Protein 4UDE (pdb70)

Secondary structure (DSSP, 8-state):
-HHHHHHHHHHHHHHTTTT--HHHHHHHHHTT--HHHHHTS-HHHHHHHHHHHHHTS-----HHHHHHHHHHHHHHHHHHHHH--/-HHHHHHHHTTTT--HHHHHHHHHTT--HHHHHTS-HHHHHHHHHHHHHTT-----HHHHHHHHHHHHHHHHHHHTT-

Nearest PDB structures (foldseek):
  4ude-assembly1_A  TM=1.012E+00  e=1.314E-12  Ginkgo biloba
  4ude-assembly2_B  TM=1.009E+00  e=2.001E-10  Ginkgo biloba
  4ude-assembly2_B  TM=1.013E+00  e=9.278E-12  Ginkgo biloba
  4ude-assembly1_A  TM=1.009E+00  e=3.694E-11  Ginkgo biloba

Radius of gyration: 15.95 Å; Cα contacts (8 Å, |Δi|>4): 160; chains: 2; bounding box: 45×39×39 Å

Foldseek 3Di:
DVVLVVQLVQVCVLLPVQPADPVNSNVCSVVPDHLVVLLPDDPVVLVVVLCCCCVPVVDDADPSNSVSSSVSSVVVNVVVVVVVD/DLVQVCVLLPPQPADPVNSVVCVVVPDGLVVLLPDDPVVLVVVVCCCCVPVVDDADPSNSVSSVVSSVVVNVVVVVVD

Sequence (163 aa):
GAMARKELSSLEELFRHYGVRYMTLTKMVEMGFTVNTLVNMTEQELDDVIRTLVDIYRVDLLVGEKYGIKSAVRAEKRRLDELERELSSLEELFRHYGVRYMTLTKMVEMGFTVNTLVNMTEQELDDVIRTLVDIYRVDLLVGEKYGIKSAVRAEKRRLDELE

Structure (mmCIF, N/CA/C/O backbone):
data_4UDE
#
_entry.id   4UDE
#
_cell.length_a   81.095
_cell.length_b   81.095
_cell.length_c   78.493
_cell.angle_alpha   90.00
_cell.angle_beta   90.00
_cell.angle_gamma   120.00
#
_symmetry.space_group_name_H-M   'P 65'
#
loop_
_entity.id
_entity.type
_entity.pdbx_description
1 polymer 'GINLFY PROTEIN'
2 non-polymer 'TETRAETHYLENE GLYCOL'
3 non-polymer GLYCEROL
4 water water
#
loop_
_atom_site.group_PDB
_atom_site.id
_atom_site.type_symbol
_atom_site.label_atom_id
_atom_site.label_alt_id
_atom_site.label_comp_id
_atom_site.label_asym_id
_atom_site.label_entity_id
_atom_site.label_seq_id
_atom_site.pdbx_PDB_ins_code
_atom_site.Cartn_x
_atom_site.Cartn_y
_atom_site.Cartn_z
_atom_site.occupancy
_atom_site.B_iso_or_equiv
_atom_site.auth_seq_id
_atom_site.auth_comp_id
_atom_site.auth_asym_id
_atom_site.auth_atom_id
_atom_site.pdbx_PDB_model_num
ATOM 1 N N . GLY A 1 1 ? 9.459 55.642 -1.353 1.00 69.62 51 GLY A N 1
ATOM 2 C CA . GLY A 1 1 ? 8.447 56.467 -2.010 1.00 69.20 51 GLY A CA 1
ATOM 3 C C . GLY A 1 1 ? 8.055 55.897 -3.357 1.00 71.80 51 GLY A C 1
ATOM 4 O O . GLY A 1 1 ? 6.878 55.612 -3.597 1.00 71.39 51 GLY A O 1
ATOM 5 N N . ALA A 1 2 ? 9.054 55.706 -4.236 1.00 66.83 52 ALA A N 1
ATOM 6 C CA . ALA A 1 2 ? 8.870 55.079 -5.542 1.00 65.97 52 ALA A CA 1
ATOM 7 C C . ALA A 1 2 ? 8.769 53.539 -5.350 1.00 67.11 52 ALA A C 1
ATOM 8 O O . ALA A 1 2 ? 8.040 52.881 -6.089 1.00 65.83 52 ALA A O 1
ATOM 10 N N . MET A 1 3 ? 9.481 52.990 -4.335 1.00 62.14 53 MET A N 1
ATOM 11 C CA . MET A 1 3 ? 9.486 51.567 -3.977 1.00 61.81 53 MET A CA 1
ATOM 12 C C . MET A 1 3 ? 8.095 51.104 -3.481 1.00 59.39 53 MET A C 1
ATOM 13 O O . MET A 1 3 ? 7.667 50.000 -3.824 1.00 57.70 53 MET A O 1
ATOM 18 N N . ALA A 1 4 ? 7.400 51.962 -2.689 1.00 51.53 54 ALA A N 1
ATOM 19 C CA . ALA A 1 4 ? 6.062 51.699 -2.164 1.00 49.12 54 ALA A CA 1
ATOM 20 C C . ALA A 1 4 ? 5.046 51.727 -3.314 1.00 48.69 54 ALA A C 1
ATOM 21 O O . ALA A 1 4 ? 4.167 50.868 -3.364 1.00 46.89 54 ALA A O 1
ATOM 23 N N . ARG A 1 5 ? 5.214 52.676 -4.267 1.00 43.77 55 ARG A N 1
ATOM 24 C CA . ARG A 1 5 ? 4.384 52.810 -5.475 1.00 42.48 55 ARG A CA 1
ATOM 25 C C . ARG A 1 5 ? 4.529 51.598 -6.390 1.00 42.00 55 ARG A C 1
ATOM 26 O O . ARG A 1 5 ? 3.532 51.135 -6.934 1.00 41.56 55 ARG A O 1
ATOM 34 N N . LYS A 1 6 ? 5.758 51.066 -6.522 1.00 36.91 56 LYS A N 1
ATOM 35 C CA . LYS A 1 6 ? 6.074 49.873 -7.304 1.00 37.05 56 LYS A CA 1
ATOM 36 C C . LYS A 1 6 ? 5.370 48.645 -6.678 1.00 37.92 56 LYS A C 1
ATOM 37 O O . LYS A 1 6 ? 4.751 47.862 -7.403 1.00 36.41 56 LYS A O 1
ATOM 43 N N . GLU A 1 7 ? 5.408 48.525 -5.333 1.00 32.77 57 GLU A N 1
ATOM 44 C CA . GLU A 1 7 ? 4.762 47.409 -4.626 1.00 32.38 57 GLU A CA 1
ATOM 45 C C . GLU A 1 7 ? 3.251 47.454 -4.739 1.00 33.75 57 GLU A C 1
ATOM 46 O O . GLU A 1 7 ? 2.632 46.418 -4.966 1.00 31.20 57 GLU A O 1
ATOM 52 N N . LEU A 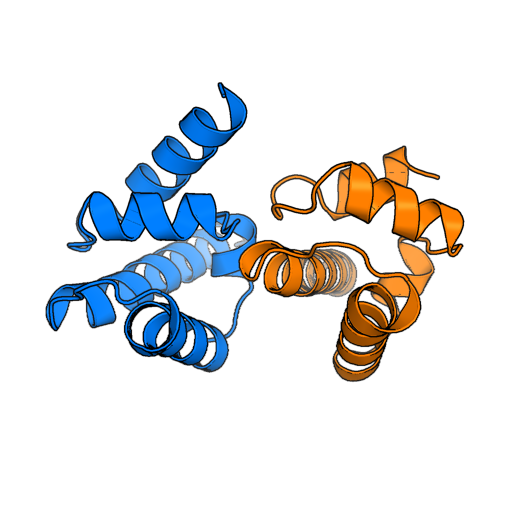1 8 ? 2.663 48.653 -4.644 1.00 31.66 58 LEU A N 1
ATOM 53 C CA . LEU A 1 8 ? 1.220 48.796 -4.761 1.00 33.35 58 LEU A CA 1
ATOM 54 C C . LEU A 1 8 ? 0.751 48.390 -6.161 1.00 36.13 58 LEU A C 1
ATOM 55 O O . LEU A 1 8 ? -0.225 47.638 -6.268 1.00 36.83 58 LEU A O 1
ATOM 60 N N . SER A 1 9 ? 1.489 48.817 -7.212 1.00 30.42 59 SER A N 1
ATOM 61 C CA . SER A 1 9 ? 1.189 48.460 -8.596 1.00 30.08 59 SER A CA 1
ATOM 62 C C . SER A 1 9 ? 1.268 46.947 -8.755 1.00 31.30 59 SER A C 1
ATOM 63 O O . SER A 1 9 ? 0.376 46.365 -9.349 1.00 30.88 59 SER A O 1
ATOM 66 N N . SER A 1 10 ? 2.324 46.319 -8.206 1.00 26.94 60 SER A N 1
ATOM 67 C CA . SER A 1 10 ? 2.516 44.862 -8.230 1.00 26.41 60 SER A CA 1
ATOM 68 C C . SER A 1 10 ? 1.317 44.145 -7.636 1.00 27.40 60 SER A C 1
ATOM 69 O O . SER A 1 10 ? 0.815 43.231 -8.267 1.00 27.21 60 SER A O 1
ATOM 72 N N . LEU A 1 11 ? 0.850 44.572 -6.452 1.00 23.57 61 LEU A N 1
ATOM 73 C CA . LEU A 1 11 ? -0.298 43.945 -5.801 1.00 24.66 61 LEU A CA 1
ATOM 74 C C . LEU A 1 11 ? -1.609 44.196 -6.555 1.00 33.13 61 LEU A C 1
ATOM 75 O O . LEU A 1 11 ? -2.432 43.278 -6.651 1.00 33.88 61 LEU A O 1
ATOM 80 N N . GLU A 1 12 ? -1.791 45.425 -7.115 1.00 30.56 62 GLU A N 1
ATOM 81 C CA . GLU A 1 12 ? -2.970 45.788 -7.920 1.00 30.27 62 GLU A CA 1
ATOM 82 C C . GLU A 1 12 ? -3.080 44.819 -9.077 1.00 33.85 62 GLU A C 1
ATOM 83 O O . GLU A 1 12 ? -4.169 44.323 -9.338 1.00 33.53 62 GLU A O 1
ATOM 89 N N . GLU A 1 13 ? -1.943 44.542 -9.761 1.00 29.42 63 GLU A N 1
ATOM 90 C CA . GLU A 1 13 ? -1.879 43.600 -10.874 1.00 29.14 63 GLU A CA 1
ATOM 91 C C . GLU A 1 13 ? -2.229 42.182 -10.458 1.00 32.21 63 GLU A C 1
ATOM 92 O O . GLU A 1 13 ? -2.937 41.505 -11.197 1.00 33.25 63 GLU A O 1
ATOM 98 N N . LEU A 1 14 ? -1.720 41.718 -9.303 1.00 26.39 64 LEU A N 1
ATOM 99 C CA . LEU A 1 14 ? -2.025 40.374 -8.812 1.00 26.76 64 LEU A CA 1
ATOM 100 C C . LEU A 1 14 ? -3.523 40.192 -8.466 1.00 30.28 64 LEU A C 1
ATOM 101 O O . LEU A 1 14 ? -4.137 39.179 -8.812 1.00 28.36 64 LEU A O 1
ATOM 106 N N . PHE A 1 15 ? -4.076 41.170 -7.756 1.00 27.50 65 PHE A N 1
ATOM 107 C CA . PHE A 1 15 ? -5.428 41.119 -7.220 1.00 26.69 65 PHE A CA 1
ATOM 108 C C . PHE A 1 15 ? -6.547 41.661 -8.118 1.00 32.09 65 PHE A C 1
ATOM 109 O O . PHE A 1 15 ? -7.718 41.572 -7.732 1.00 32.05 65 PHE A O 1
ATOM 117 N N . ARG A 1 16 ? -6.193 42.187 -9.317 1.00 28.91 66 ARG A N 1
ATOM 118 C CA . ARG A 1 16 ? -7.153 42.734 -10.284 1.00 30.56 66 ARG A CA 1
ATOM 119 C C . ARG A 1 16 ? -8.115 41.623 -10.736 1.00 36.85 66 ARG A C 1
ATOM 120 O O . ARG A 1 16 ? -7.663 40.549 -11.127 1.00 37.64 66 ARG A O 1
ATOM 128 N N . HIS A 1 17 ? -9.421 41.875 -10.674 1.00 34.72 67 HIS A N 1
ATOM 129 C CA . HIS A 1 17 ? -10.491 40.905 -11.038 1.00 35.97 67 HIS A CA 1
ATOM 130 C C . HIS A 1 17 ? -10.778 39.929 -9.886 1.00 37.27 67 HIS A C 1
ATOM 131 O O . HIS A 1 17 ? -11.561 39.000 -10.061 1.00 36.72 67 HIS A O 1
ATOM 138 N N . TYR A 1 18 ? -10.174 40.168 -8.702 1.00 30.32 68 TYR A N 1
ATOM 139 C CA . TYR A 1 18 ? -10.381 39.344 -7.522 1.00 28.33 68 TYR A CA 1
ATOM 140 C C . TYR A 1 18 ? -11.083 40.051 -6.376 1.00 32.28 68 TYR A C 1
ATOM 141 O O . TYR A 1 18 ? -11.235 39.473 -5.315 1.00 33.01 68 TYR A O 1
ATOM 150 N N . GLY A 1 19 ? -11.567 41.269 -6.620 1.00 29.27 69 GLY A N 1
ATOM 151 C CA . GLY A 1 19 ? -12.331 42.048 -5.651 1.00 28.75 69 GLY A CA 1
ATOM 152 C C . GLY A 1 19 ? -11.591 42.571 -4.437 1.00 33.21 69 GLY A C 1
ATOM 153 O O . GLY A 1 19 ? -12.226 42.921 -3.446 1.00 33.26 69 GLY A O 1
ATOM 154 N N . VAL A 1 20 ? -10.258 42.682 -4.500 1.00 30.17 70 VAL A N 1
ATOM 155 C CA . VAL A 1 20 ? -9.502 43.218 -3.362 1.00 29.76 70 VAL A CA 1
ATOM 156 C C . VAL A 1 20 ? -9.526 44.745 -3.456 1.00 33.99 70 VAL A C 1
ATOM 157 O O . VAL A 1 20 ? -9.156 45.306 -4.484 1.00 33.85 70 VAL A O 1
ATOM 161 N N . ARG A 1 21 ? -10.077 45.399 -2.433 1.00 29.77 71 ARG A N 1
ATOM 162 C CA . ARG A 1 21 ? -10.230 46.855 -2.427 1.00 30.21 71 ARG A CA 1
ATOM 163 C C . ARG A 1 21 ? -8.929 47.604 -2.157 1.00 36.01 71 ARG A C 1
ATOM 164 O O . ARG A 1 21 ? -7.986 47.041 -1.598 1.00 34.16 71 ARG A O 1
ATOM 172 N N . TYR A 1 22 ? -8.877 48.865 -2.619 1.00 35.43 72 TYR A N 1
ATOM 173 C CA . TYR A 1 22 ? -7.744 49.769 -2.555 1.00 36.23 72 TYR A CA 1
ATOM 174 C C . TYR A 1 22 ? -7.077 49.851 -1.185 1.00 40.60 72 TYR A C 1
ATOM 175 O O . TYR A 1 22 ? -5.859 49.731 -1.103 1.00 39.95 72 TYR A O 1
ATOM 184 N N . MET A 1 23 ? -7.871 50.051 -0.127 1.00 39.00 73 MET A N 1
ATOM 185 C CA . MET A 1 23 ? -7.407 50.142 1.254 1.00 39.97 73 MET A CA 1
ATOM 186 C C . MET A 1 23 ? -6.863 48.818 1.809 1.00 38.29 73 MET A C 1
ATOM 187 O O . MET A 1 23 ? -6.063 48.842 2.739 1.00 35.64 73 MET A O 1
ATOM 192 N N . THR A 1 24 ? -7.328 47.662 1.274 1.00 32.54 74 THR A N 1
ATOM 193 C CA . THR A 1 24 ? -6.787 46.356 1.663 1.00 30.82 74 THR A CA 1
ATOM 194 C C . THR A 1 24 ? -5.376 46.267 1.038 1.00 32.04 74 THR A C 1
ATOM 195 O O . THR A 1 24 ? -4.435 45.933 1.744 1.00 30.81 74 THR A O 1
ATOM 199 N N . LEU A 1 25 ? -5.229 46.653 -0.246 1.00 29.27 75 LEU A N 1
ATOM 200 C CA . LEU A 1 25 ? -3.946 46.653 -0.974 1.00 30.10 75 LEU A CA 1
ATOM 201 C C . LEU A 1 25 ? -2.929 47.550 -0.300 1.00 33.53 75 LEU A C 1
ATOM 202 O O . LEU A 1 25 ? -1.781 47.143 -0.099 1.00 32.94 75 LEU A O 1
ATOM 207 N N . THR A 1 26 ? -3.371 48.766 0.062 1.00 29.40 76 THR A N 1
ATOM 208 C CA . THR A 1 26 ? -2.602 49.796 0.761 1.00 29.04 76 THR A CA 1
ATOM 209 C C . THR A 1 26 ? -2.059 49.225 2.077 1.00 30.19 76 THR A C 1
ATOM 210 O O . THR A 1 26 ? -0.881 49.404 2.367 1.00 30.62 76 THR A O 1
ATOM 214 N N . LYS A 1 27 ? -2.907 48.543 2.853 1.00 25.01 77 LYS A N 1
ATOM 215 C CA . LYS A 1 27 ? -2.466 47.967 4.103 1.00 26.45 77 LYS A CA 1
ATOM 216 C C . LYS A 1 27 ? -1.447 46.833 3.894 1.00 30.95 77 LYS A C 1
ATOM 217 O O . LYS A 1 27 ? -0.464 46.775 4.621 1.00 31.19 77 LYS A O 1
ATOM 223 N N . MET A 1 28 ? -1.658 45.973 2.895 1.00 27.15 78 MET A N 1
ATOM 224 C CA . MET A 1 28 ? -0.728 44.872 2.572 1.00 27.61 78 MET A CA 1
ATOM 225 C C . MET A 1 28 ? 0.674 45.391 2.179 1.00 30.64 78 MET A C 1
ATOM 226 O O . MET A 1 28 ? 1.666 44.844 2.640 1.00 28.97 78 MET A O 1
ATOM 231 N N . VAL A 1 29 ? 0.747 46.494 1.409 1.00 28.80 79 VAL A N 1
ATOM 232 C CA . VAL A 1 29 ? 2.014 47.144 1.016 1.00 29.72 79 VAL A CA 1
ATOM 233 C C . VAL A 1 29 ? 2.737 47.652 2.277 1.00 35.28 79 VAL A C 1
ATOM 234 O O . VAL A 1 29 ? 3.930 47.409 2.446 1.00 34.70 79 VAL A O 1
ATOM 238 N N . GLU A 1 30 ? 1.983 48.325 3.168 1.00 32.70 80 GLU A N 1
ATOM 239 C CA . GLU A 1 30 ? 2.454 48.893 4.422 1.00 33.52 80 GLU A CA 1
ATOM 240 C C . GLU A 1 30 ? 2.998 47.779 5.345 1.00 39.65 80 GLU A C 1
ATOM 241 O O . GLU A 1 30 ? 3.997 47.987 6.050 1.00 38.75 80 GLU A O 1
ATOM 247 N N . MET A 1 31 ? 2.377 46.579 5.282 1.00 36.52 81 MET A N 1
ATOM 248 C CA . MET A 1 31 ? 2.808 45.405 6.044 1.00 35.99 81 MET A CA 1
ATOM 249 C C . MET A 1 31 ? 4.040 44.738 5.434 1.00 36.74 81 MET A C 1
ATOM 250 O O . MET A 1 31 ? 4.615 43.853 6.056 1.00 36.69 81 MET A O 1
ATOM 255 N N . GLY A 1 32 ? 4.407 45.137 4.222 1.00 31.69 82 GLY A N 1
ATOM 256 C CA . GLY A 1 32 ? 5.591 44.633 3.536 1.00 31.11 82 GLY A CA 1
ATOM 257 C C . GLY A 1 32 ? 5.414 43.437 2.623 1.00 35.12 82 GLY A C 1
ATOM 258 O O . GLY A 1 32 ? 6.408 42.800 2.265 1.00 35.42 82 GLY A O 1
ATOM 259 N N . PHE A 1 33 ? 4.169 43.126 2.212 1.00 29.59 83 PHE A N 1
ATOM 260 C CA . PHE A 1 33 ? 3.915 42.001 1.300 1.00 28.32 83 PHE A CA 1
ATOM 261 C C . PHE A 1 33 ? 4.248 42.313 -0.134 1.00 34.36 83 PHE A C 1
ATOM 262 O O . PHE A 1 33 ? 4.008 43.426 -0.619 1.00 36.18 83 PHE A O 1
ATOM 270 N N . THR A 1 34 ? 4.825 41.317 -0.805 1.00 29.69 84 THR A N 1
ATOM 271 C CA . THR A 1 34 ? 5.181 41.309 -2.217 1.00 28.07 84 THR A CA 1
ATOM 272 C C . THR A 1 34 ? 4.515 40.072 -2.824 1.00 29.52 84 THR A C 1
ATOM 273 O O . THR A 1 34 ? 4.163 39.139 -2.103 1.00 27.92 84 THR A O 1
ATOM 277 N N . VAL A 1 35 ? 4.371 40.063 -4.146 1.00 26.93 85 VAL A N 1
ATOM 278 C CA . VAL A 1 35 ? 3.799 38.955 -4.923 1.00 26.00 85 VAL A CA 1
ATOM 279 C C . VAL A 1 35 ? 4.609 37.658 -4.722 1.00 30.97 85 VAL A C 1
ATOM 280 O O . VAL A 1 35 ? 4.022 36.594 -4.503 1.00 30.14 85 VAL A O 1
ATOM 284 N N . ASN A 1 36 ? 5.949 37.750 -4.800 1.00 29.08 86 ASN A N 1
ATOM 285 C CA . ASN A 1 36 ? 6.844 36.596 -4.605 1.00 29.03 86 ASN A CA 1
ATOM 286 C C . ASN A 1 36 ? 6.664 35.931 -3.248 1.00 32.11 86 ASN A C 1
ATOM 287 O O . ASN A 1 36 ? 6.631 34.704 -3.167 1.00 31.78 86 ASN A O 1
ATOM 292 N N . THR A 1 37 ? 6.482 36.730 -2.206 1.00 28.25 87 THR A N 1
ATOM 293 C CA . THR A 1 37 ? 6.233 36.225 -0.863 1.00 27.33 87 THR A CA 1
ATOM 294 C C . THR A 1 37 ? 4.914 35.457 -0.823 1.00 29.98 87 THR A C 1
ATOM 295 O O . THR A 1 37 ? 4.908 34.320 -0.378 1.00 29.48 87 THR A O 1
ATOM 299 N N . LEU A 1 38 ? 3.819 36.081 -1.296 1.00 26.25 88 LEU A N 1
ATOM 300 C CA . LEU A 1 38 ? 2.471 35.495 -1.325 1.00 26.35 88 LEU A CA 1
ATOM 301 C C . LEU A 1 38 ? 2.389 34.176 -2.105 1.00 29.30 88 LEU A C 1
ATOM 302 O O . LEU A 1 38 ? 1.809 33.223 -1.591 1.00 28.03 88 LEU A O 1
ATOM 307 N N . VAL A 1 39 ? 3.035 34.084 -3.282 1.00 27.39 89 VAL A N 1
ATOM 308 C CA . VAL A 1 39 ? 3.009 32.838 -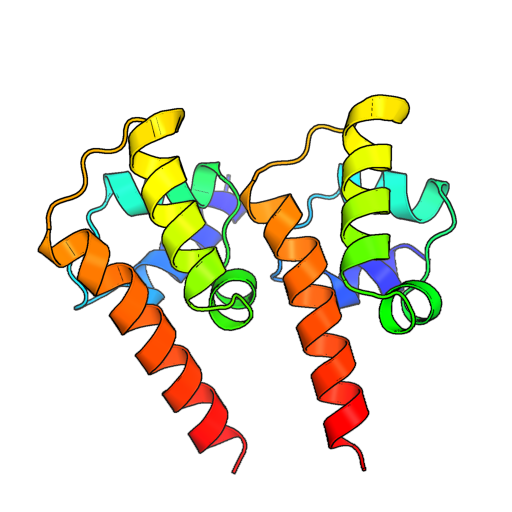4.086 1.00 28.78 89 VAL A CA 1
ATOM 309 C C . VAL A 1 39 ? 3.798 31.663 -3.466 1.00 33.11 89 VAL A C 1
ATOM 310 O O . VAL A 1 39 ? 3.631 30.508 -3.878 1.00 33.48 89 VAL A O 1
ATOM 314 N N . ASN A 1 40 ? 4.627 31.957 -2.462 1.00 27.82 90 ASN A N 1
ATOM 315 C CA . ASN A 1 40 ? 5.399 30.924 -1.797 1.00 27.72 90 ASN A CA 1
ATOM 316 C C . ASN A 1 40 ? 4.858 30.590 -0.420 1.00 32.36 90 ASN A C 1
ATOM 317 O O . ASN A 1 40 ? 5.466 29.788 0.297 1.00 32.06 90 ASN A O 1
ATOM 322 N N . MET A 1 41 ? 3.709 31.210 -0.040 1.00 27.07 91 MET A N 1
ATOM 323 C CA . MET A 1 41 ? 3.072 30.966 1.254 1.00 26.21 91 MET A CA 1
ATOM 324 C C . MET A 1 41 ? 2.077 29.826 1.130 1.00 30.09 91 MET A C 1
ATOM 325 O O . MET A 1 41 ? 1.532 29.613 0.062 1.00 28.99 91 MET A O 1
ATOM 330 N N . THR A 1 42 ? 1.807 29.117 2.221 1.00 27.99 92 THR A N 1
ATOM 331 C CA . THR A 1 42 ? 0.826 28.035 2.161 1.00 28.91 92 THR A CA 1
ATOM 332 C C . THR A 1 42 ? -0.588 28.629 2.291 1.00 33.95 92 THR A C 1
ATOM 333 O O . THR A 1 42 ? -0.740 29.790 2.695 1.00 32.21 92 THR A O 1
ATOM 337 N N . GLU A 1 43 ? -1.615 27.816 1.992 1.00 31.34 93 GLU A N 1
ATOM 338 C CA . GLU A 1 43 ? -3.031 28.196 2.164 1.00 31.84 93 GLU A CA 1
ATOM 339 C C . GLU A 1 43 ? -3.313 28.601 3.607 1.00 33.53 93 GLU A C 1
ATOM 340 O O . GLU A 1 43 ? -4.043 29.571 3.840 1.00 32.29 93 GLU A O 1
ATOM 346 N N . GLN A 1 44 ? -2.713 27.866 4.576 1.00 29.95 94 GLN A N 1
ATOM 347 C CA . GLN A 1 44 ? -2.858 28.154 6.011 1.00 30.01 94 GLN A CA 1
ATOM 348 C C . GLN A 1 44 ? -2.214 29.504 6.380 1.00 32.53 94 GLN A C 1
ATOM 349 O O . GLN A 1 44 ? -2.795 30.246 7.165 1.00 32.82 94 GLN A O 1
ATOM 355 N N . GLU A 1 45 ? -1.041 29.832 5.794 1.00 28.58 95 GLU A N 1
ATOM 356 C CA . GLU A 1 45 ? -0.343 31.106 6.053 1.00 27.01 95 GLU A CA 1
ATOM 357 C C . GLU A 1 45 ? -1.142 32.273 5.485 1.00 29.03 95 GLU A C 1
ATOM 358 O O . GLU A 1 45 ? -1.227 33.323 6.114 1.00 27.61 95 GLU A O 1
ATOM 364 N N . LEU A 1 46 ? -1.781 32.064 4.327 1.00 27.09 96 LEU A N 1
ATOM 365 C CA . LEU A 1 46 ? -2.660 33.075 3.726 1.00 27.41 96 LEU A CA 1
ATOM 366 C C . LEU A 1 46 ? -3.900 33.290 4.621 1.00 31.81 96 LEU A C 1
ATOM 367 O O . LEU A 1 46 ? -4.282 34.444 4.831 1.00 30.13 96 LEU A O 1
ATOM 372 N N . ASP A 1 47 ? -4.456 32.198 5.240 1.00 28.49 97 ASP A N 1
ATOM 373 C CA . ASP A 1 47 ? -5.582 32.313 6.187 1.00 28.79 97 ASP A CA 1
ATOM 374 C C . ASP A 1 47 ? -5.193 33.157 7.404 1.00 32.18 97 ASP A C 1
ATOM 375 O O . ASP A 1 47 ? -5.974 33.998 7.845 1.00 30.89 97 ASP A O 1
ATOM 380 N N . ASP A 1 48 ? -3.974 32.914 7.942 1.00 29.32 98 ASP A N 1
ATOM 381 C CA . ASP A 1 48 ? -3.410 33.625 9.082 1.00 27.93 98 ASP A CA 1
ATOM 382 C C . ASP A 1 48 ? -3.254 35.125 8.798 1.00 33.02 98 ASP A C 1
ATOM 383 O O . ASP A 1 48 ? -3.550 35.950 9.669 1.00 33.97 98 ASP A O 1
ATOM 388 N N . VAL A 1 49 ? -2.760 35.480 7.598 1.00 28.08 99 VAL A N 1
ATOM 389 C CA . VAL A 1 49 ? -2.594 36.883 7.217 1.00 26.54 99 VAL A CA 1
ATOM 390 C C . VAL A 1 49 ? -3.976 37.556 7.058 1.00 27.50 99 VAL A C 1
ATOM 391 O O . VAL A 1 49 ? -4.146 38.700 7.449 1.00 26.23 99 VAL A O 1
ATOM 395 N N . ILE A 1 50 ? -4.948 36.842 6.507 1.00 25.52 100 ILE A N 1
ATOM 396 C CA . ILE A 1 50 ? -6.304 37.363 6.350 1.00 28.19 100 ILE A CA 1
ATOM 397 C C . ILE A 1 50 ? -6.912 37.700 7.736 1.00 35.29 100 ILE A C 1
ATOM 398 O O . ILE A 1 50 ? -7.436 38.803 7.929 1.00 34.11 100 ILE A O 1
ATOM 403 N N . ARG A 1 51 ? -6.713 36.799 8.708 1.00 34.19 101 ARG A N 1
ATOM 404 C CA . ARG A 1 51 ? -7.136 36.969 10.096 1.00 35.11 101 ARG A CA 1
ATOM 405 C C . ARG A 1 51 ? -6.391 38.171 10.749 1.00 40.02 101 ARG A C 1
ATOM 406 O O . ARG A 1 51 ? -7.008 38.960 11.466 1.00 42.57 101 ARG A O 1
ATOM 414 N N . THR A 1 52 ? -5.080 38.292 10.499 1.00 33.79 102 THR A N 1
ATOM 415 C CA . THR A 1 52 ? -4.193 39.370 10.969 1.00 33.54 102 THR A CA 1
ATOM 416 C C . THR A 1 52 ? -4.701 40.747 10.442 1.00 38.01 102 THR A C 1
ATOM 417 O O . THR A 1 52 ? -4.760 41.707 11.200 1.00 36.88 102 THR A O 1
ATOM 421 N N . LEU A 1 53 ? -5.061 40.830 9.149 1.00 34.30 103 LEU A N 1
ATOM 422 C CA . LEU A 1 53 ? -5.594 42.053 8.554 1.00 33.01 103 LEU A CA 1
ATOM 423 C C . LEU A 1 53 ? -6.813 42.592 9.345 1.00 35.74 103 LEU A C 1
ATOM 424 O O . LEU A 1 53 ? -6.869 43.783 9.659 1.00 33.68 103 LEU A O 1
ATOM 429 N N . VAL A 1 54 ? -7.764 41.703 9.681 1.00 32.92 104 VAL A N 1
ATOM 430 C CA . VAL A 1 54 ? -9.003 42.030 10.404 1.00 33.01 104 VAL A CA 1
ATOM 431 C C . VAL A 1 54 ? -8.726 42.283 11.895 1.00 39.19 104 VAL A C 1
ATOM 432 O O . VAL A 1 54 ? -9.115 43.322 12.407 1.00 39.98 104 VAL A O 1
ATOM 436 N N . ASP A 1 55 ? -8.113 41.309 12.596 1.00 36.81 105 ASP A N 1
ATOM 437 C CA . ASP A 1 55 ? -7.870 41.364 14.045 1.00 36.59 105 ASP A CA 1
ATOM 438 C C . ASP A 1 55 ? -6.860 42.401 14.520 1.00 38.50 105 ASP A C 1
ATOM 439 O O . ASP A 1 55 ? -7.110 43.062 15.518 1.00 37.97 105 ASP A O 1
ATOM 444 N N . ILE A 1 56 ? -5.713 42.517 13.852 1.00 33.58 106 ILE A N 1
ATOM 445 C CA . ILE A 1 56 ? -4.653 43.416 14.295 1.00 33.64 106 ILE A CA 1
ATOM 446 C C . ILE A 1 56 ? -4.663 44.746 13.565 1.00 37.86 106 ILE A C 1
ATOM 447 O O . ILE A 1 56 ? -4.523 45.800 14.196 1.00 37.16 106 ILE A O 1
ATOM 452 N N . TYR A 1 57 ? -4.784 44.685 12.235 1.00 33.88 107 TYR A N 1
ATOM 453 C CA . TYR A 1 57 ? -4.694 45.833 11.348 1.00 34.73 107 TYR A CA 1
ATOM 454 C C . TYR A 1 57 ? -6.013 46.547 11.115 1.00 41.90 107 TYR A C 1
ATOM 455 O O . TYR A 1 57 ? -6.052 47.663 10.580 1.00 42.09 107 TYR A O 1
ATOM 464 N N . ARG A 1 58 ? -7.089 45.925 11.611 1.00 40.18 108 ARG A N 1
ATOM 465 C CA . ARG A 1 58 ? -8.459 46.443 11.588 1.00 40.86 108 ARG A CA 1
ATOM 466 C C . ARG A 1 58 ? -8.936 46.835 10.194 1.00 43.19 108 ARG A C 1
ATOM 467 O O . ARG A 1 58 ? -9.710 47.783 10.044 1.00 42.74 108 ARG A O 1
ATOM 475 N N . VAL A 1 59 ? -8.516 46.063 9.175 1.00 38.57 109 VAL A N 1
ATOM 476 C CA . VAL A 1 59 ? -8.978 46.330 7.821 1.00 37.64 109 VAL A CA 1
ATOM 477 C C . VAL A 1 59 ? -10.384 45.743 7.651 1.00 36.27 109 VAL A C 1
ATOM 478 O O . VAL A 1 59 ? -10.682 44.675 8.183 1.00 32.80 109 VAL A O 1
ATOM 482 N N . ASP A 1 60 ? -11.266 46.481 6.998 1.00 34.03 110 ASP A N 1
ATOM 483 C CA . ASP A 1 60 ? -12.607 45.967 6.752 1.00 34.85 110 ASP A CA 1
ATOM 484 C C . ASP A 1 60 ? -12.560 45.121 5.471 1.00 39.47 110 ASP A C 1
ATOM 485 O O . ASP A 1 60 ? -12.265 45.647 4.385 1.00 39.06 110 ASP A O 1
ATOM 490 N N . LEU A 1 61 ? -12.761 43.814 5.614 1.00 36.32 111 LEU A N 1
ATOM 491 C CA . LEU A 1 61 ? -12.762 42.900 4.468 1.00 36.50 111 LEU A CA 1
ATOM 492 C C . LEU A 1 61 ? -14.165 42.389 4.195 1.00 39.99 111 LEU A C 1
ATOM 493 O O . LEU A 1 61 ? -14.790 41.823 5.092 1.00 38.04 111 LEU A O 1
ATOM 498 N N . LEU A 1 62 ? -14.637 42.533 2.940 1.00 37.96 112 LEU A N 1
ATOM 499 C CA . LEU A 1 62 ? -15.912 41.956 2.493 1.00 37.25 112 LEU A CA 1
ATOM 500 C C . LEU A 1 62 ? -15.677 40.449 2.428 1.00 40.77 112 LEU A C 1
ATOM 501 O O . LEU A 1 62 ? -14.516 40.019 2.424 1.00 40.37 112 LEU A O 1
ATOM 506 N N . VAL A 1 63 ? -16.745 39.646 2.426 1.00 38.55 113 VAL A N 1
ATOM 507 C CA . VAL A 1 63 ? -16.649 38.172 2.365 1.00 38.36 113 VAL A CA 1
ATOM 508 C C . VAL A 1 63 ? -15.926 37.710 1.084 1.00 40.20 113 VAL A C 1
ATOM 509 O O . VAL A 1 63 ? -15.005 36.898 1.177 1.00 40.34 113 VAL A O 1
ATOM 513 N N . GLY A 1 64 ? -16.314 38.276 -0.070 1.00 35.66 114 GLY A N 1
ATOM 514 C CA . GLY A 1 64 ? -15.741 37.965 -1.386 1.00 34.39 114 GLY A CA 1
ATOM 515 C C . GLY A 1 64 ? -14.297 38.404 -1.570 1.00 35.50 114 GLY A C 1
ATOM 516 O O . GLY A 1 64 ? -13.568 37.844 -2.399 1.00 34.40 114 GLY A O 1
ATOM 517 N N . GLU A 1 65 ? -13.888 39.441 -0.815 1.00 30.89 115 GLU A N 1
ATOM 518 C CA . GLU A 1 65 ? -12.518 39.973 -0.742 1.00 30.37 115 GLU A CA 1
ATOM 519 C C . GLU A 1 65 ? -11.591 38.928 -0.051 1.00 32.02 115 GLU A C 1
ATOM 520 O O . GLU A 1 65 ? -10.469 38.701 -0.518 1.00 32.38 115 GLU A O 1
ATOM 526 N N . LYS A 1 66 ? -12.080 38.258 1.024 1.00 27.08 116 LYS A N 1
ATOM 527 C CA . LYS A 1 66 ? -11.325 37.198 1.724 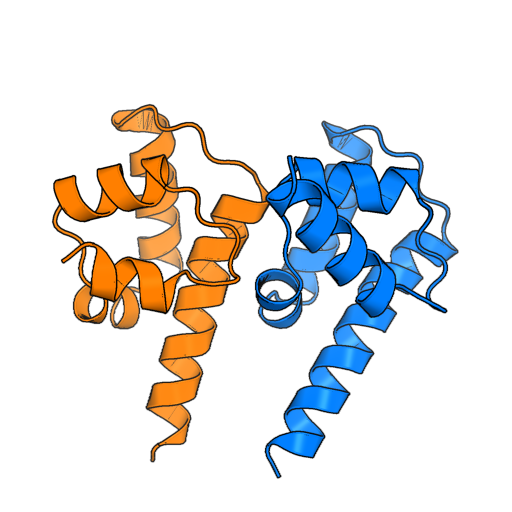1.00 27.41 116 LYS A CA 1
ATOM 528 C C . LYS A 1 66 ? -11.105 36.011 0.774 1.00 32.15 116 LYS A C 1
ATOM 529 O O . LYS A 1 66 ? -9.989 35.498 0.677 1.00 32.25 116 LYS A O 1
ATOM 535 N N . TYR A 1 67 ? -12.170 35.601 0.058 1.00 26.80 117 TYR A N 1
ATOM 536 C CA . TYR A 1 67 ? -12.096 34.541 -0.948 1.00 26.47 117 TYR A CA 1
ATOM 537 C C . TYR A 1 67 ? -11.236 34.968 -2.160 1.00 28.80 117 TYR A C 1
ATOM 538 O O . TYR A 1 67 ? -10.501 34.140 -2.694 1.00 28.58 117 TYR A O 1
ATOM 547 N N . GLY A 1 68 ? -11.311 36.248 -2.532 1.00 25.83 118 GLY A N 1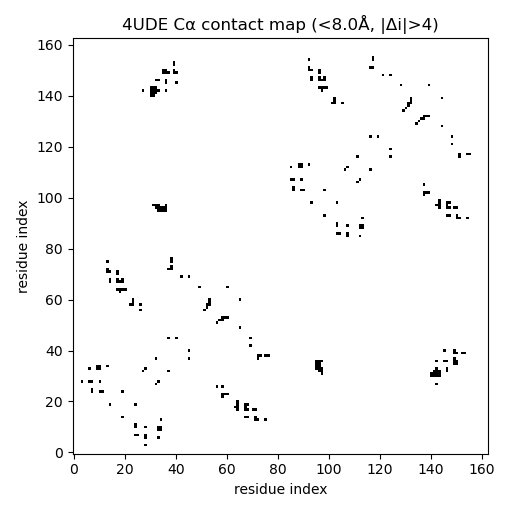
ATOM 548 C CA . GLY A 1 68 ? -10.546 36.865 -3.625 1.00 25.48 118 GLY A CA 1
ATOM 549 C C . GLY A 1 68 ? -9.037 36.846 -3.455 1.00 30.20 118 GLY A C 1
ATOM 550 O O . GLY A 1 68 ? -8.308 36.593 -4.420 1.00 31.36 118 GLY A O 1
ATOM 551 N N . ILE A 1 69 ? -8.536 37.117 -2.236 1.00 27.13 119 ILE A N 1
ATOM 552 C CA . ILE A 1 69 ? -7.079 37.092 -1.960 1.00 26.03 119 ILE A CA 1
ATOM 553 C C . ILE A 1 69 ? -6.554 35.700 -2.207 1.00 29.06 119 ILE A C 1
ATOM 554 O O . ILE A 1 69 ? -5.552 35.535 -2.903 1.00 28.72 119 ILE A O 1
ATOM 559 N N . LYS A 1 70 ? -7.264 34.687 -1.688 1.00 27.20 120 LYS A N 1
ATOM 560 C CA . LYS A 1 70 ? -6.874 33.274 -1.843 1.00 27.10 120 LYS A CA 1
ATOM 561 C C . LYS A 1 70 ? -6.959 32.805 -3.294 1.00 29.81 120 LYS A C 1
ATOM 562 O O . LYS A 1 70 ? -6.064 32.104 -3.748 1.00 31.24 120 LYS A O 1
ATOM 568 N N . SER A 1 71 ? -8.031 33.171 -4.011 1.00 25.33 121 SER A N 1
ATOM 569 C CA . SER A 1 71 ? -8.235 32.790 -5.418 1.00 25.12 121 SER A CA 1
ATOM 570 C C . SER A 1 71 ? -7.177 33.402 -6.325 1.00 28.62 121 SER A C 1
ATOM 571 O O . SER A 1 71 ? -6.704 32.726 -7.246 1.00 28.35 121 SER A O 1
ATOM 574 N N . ALA A 1 72 ? -6.795 34.680 -6.055 1.00 24.63 122 ALA A N 1
ATOM 575 C CA . ALA A 1 72 ? -5.783 35.389 -6.837 1.00 24.32 122 ALA A CA 1
ATOM 576 C C . ALA A 1 72 ? -4.425 34.707 -6.683 1.00 27.38 122 ALA A C 1
ATOM 577 O O . ALA A 1 72 ? -3.751 34.500 -7.685 1.00 25.63 122 ALA A O 1
ATOM 579 N N . VAL A 1 73 ? -4.070 34.274 -5.450 1.00 26.05 123 VAL A N 1
ATOM 580 C CA . VAL A 1 73 ? -2.803 33.562 -5.182 1.00 26.57 123 VAL A CA 1
ATOM 581 C C . VAL A 1 73 ? -2.836 32.145 -5.814 1.00 32.15 123 VAL A C 1
ATOM 582 O O . VAL A 1 73 ? -1.877 31.765 -6.479 1.00 29.72 123 VAL A O 1
ATOM 586 N N . ARG A 1 74 ? -3.968 31.406 -5.679 1.00 32.54 124 ARG A N 1
ATOM 587 C CA . ARG A 1 74 ? -4.112 30.073 -6.309 1.00 33.23 124 ARG A CA 1
ATOM 588 C C . ARG A 1 74 ? -3.907 30.139 -7.801 1.00 35.69 124 ARG A C 1
ATOM 589 O O . ARG A 1 74 ? -3.226 29.280 -8.355 1.00 35.44 124 ARG A O 1
ATOM 597 N N . ALA A 1 75 ? -4.547 31.126 -8.461 1.00 33.24 125 ALA A N 1
ATOM 598 C CA . ALA A 1 75 ? -4.468 31.309 -9.915 1.00 32.79 125 ALA A CA 1
ATOM 599 C C . ALA A 1 75 ? -3.064 31.626 -10.330 1.00 35.56 125 ALA A C 1
ATOM 600 O O . ALA A 1 75 ? -2.601 31.093 -11.343 1.00 37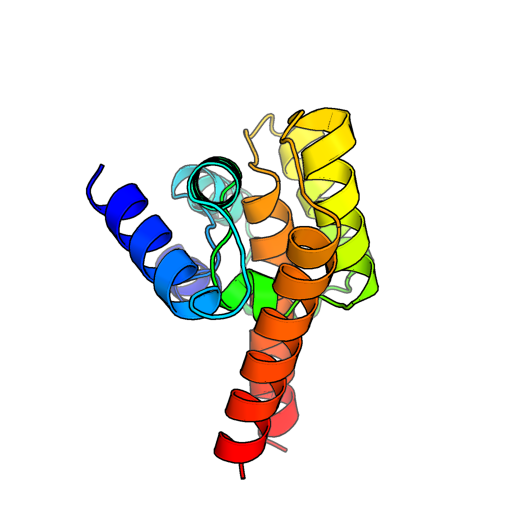.51 125 ALA A O 1
ATOM 602 N N . GLU A 1 76 ? -2.370 32.491 -9.556 1.00 29.94 126 GLU A N 1
ATOM 603 C CA . GLU A 1 76 ? -0.991 32.857 -9.864 1.00 28.19 126 GLU A CA 1
ATOM 604 C C . GLU A 1 76 ? -0.048 31.664 -9.700 1.00 31.51 126 GLU A C 1
ATOM 605 O O . GLU A 1 76 ? 0.815 31.479 -10.542 1.00 31.55 126 GLU A O 1
ATOM 611 N N . LYS A 1 77 ? -0.253 30.838 -8.655 1.00 29.93 127 LYS A N 1
ATOM 612 C CA . LYS A 1 77 ? 0.515 29.613 -8.379 1.00 30.98 127 LYS A CA 1
ATOM 613 C C . LYS A 1 77 ? 0.334 28.629 -9.538 1.00 38.55 127 LYS A C 1
ATOM 614 O O . LYS A 1 77 ? 1.317 28.089 -10.035 1.00 38.01 127 LYS A O 1
ATOM 620 N N . ARG A 1 78 ? -0.918 28.467 -10.017 1.00 37.14 128 ARG A N 1
ATOM 621 C CA . ARG A 1 78 ? -1.235 27.591 -11.147 1.00 37.42 128 ARG A CA 1
ATOM 622 C C . ARG A 1 78 ? -0.628 28.133 -12.456 1.00 42.23 128 ARG A C 1
ATOM 623 O O . ARG A 1 78 ? -0.083 27.352 -13.239 1.00 42.15 128 ARG A O 1
ATOM 631 N N . ARG A 1 79 ? -0.677 29.464 -12.674 1.00 38.58 129 ARG A N 1
ATOM 632 C CA . ARG A 1 79 ? -0.076 30.089 -13.858 1.00 38.13 129 ARG A CA 1
ATOM 633 C C . ARG A 1 79 ? 1.448 29.856 -13.862 1.00 43.78 129 ARG A C 1
ATOM 634 O O . ARG A 1 79 ? 1.991 29.470 -14.900 1.00 43.53 129 ARG A O 1
ATOM 642 N N . LEU A 1 80 ? 2.122 30.027 -12.703 1.00 41.32 130 LEU A N 1
ATOM 643 C CA . LEU A 1 80 ? 3.577 29.816 -12.621 1.00 42.65 130 LEU A CA 1
ATOM 644 C C . LEU A 1 80 ? 4.022 28.355 -12.822 1.00 52.14 130 LEU A C 1
ATOM 645 O O . LEU A 1 80 ? 5.030 28.114 -13.494 1.00 51.62 130 LEU A O 1
ATOM 650 N N . ASP A 1 81 ? 3.260 27.393 -12.258 1.00 52.89 131 ASP A N 1
ATOM 651 C CA . ASP A 1 81 ? 3.519 25.950 -12.367 1.00 54.41 131 ASP A CA 1
ATOM 652 C C . ASP A 1 81 ? 3.377 25.467 -13.814 1.00 60.77 131 ASP A C 1
ATOM 653 O O . ASP A 1 81 ? 4.257 24.7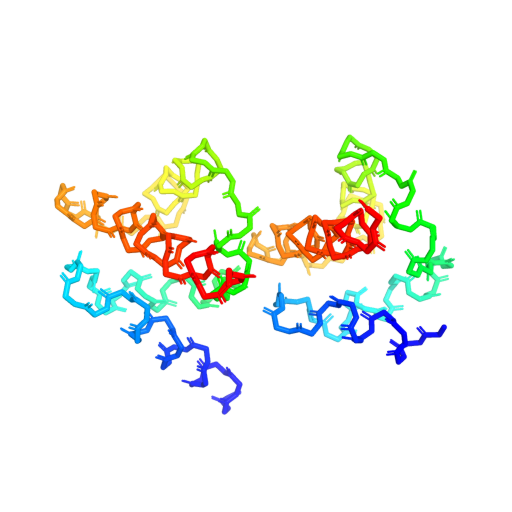55 -14.297 1.00 60.46 131 ASP A O 1
ATOM 658 N N . GLU A 1 82 ? 2.274 25.865 -14.496 1.00 59.41 132 GLU A N 1
ATOM 659 C CA . GLU A 1 82 ? 1.970 25.554 -15.903 1.00 60.58 132 GLU A CA 1
ATOM 660 C C . GLU A 1 82 ? 3.032 26.124 -16.844 1.00 67.63 132 GLU A C 1
ATOM 661 O O . GLU A 1 82 ? 3.301 25.525 -17.881 1.00 68.16 132 GLU A O 1
ATOM 667 N N . LEU A 1 83 ? 3.632 27.274 -16.473 1.00 66.01 133 LEU A N 1
ATOM 668 C CA . LEU A 1 83 ? 4.703 27.938 -17.218 1.00 66.53 133 LEU A CA 1
ATOM 669 C C . LEU A 1 83 ? 5.992 27.139 -17.062 1.00 73.79 133 LEU A C 1
ATOM 670 O O . LEU A 1 83 ? 6.697 26.961 -18.055 1.00 74.20 133 LEU A O 1
ATOM 675 N N . GLU A 1 84 ? 6.272 26.616 -15.836 1.00 72.47 134 GLU A N 1
ATOM 676 C CA . GLU A 1 84 ? 7.452 25.792 -15.510 1.00 73.61 134 GLU A CA 1
ATOM 677 C C . GLU A 1 84 ? 7.560 24.509 -16.374 1.00 79.12 134 GLU A C 1
ATOM 678 O O . GLU A 1 84 ? 8.631 23.897 -16.433 1.00 78.69 134 GLU A O 1
ATOM 684 N N . ARG A 1 85 ? 6.459 24.139 -17.066 1.00 76.21 135 ARG A N 1
ATOM 685 C CA . ARG A 1 85 ? 6.373 22.986 -17.961 1.00 98.72 135 ARG A CA 1
ATOM 686 C C . ARG A 1 85 ? 6.882 23.347 -19.362 1.00 121.09 135 ARG A C 1
ATOM 687 O O . ARG A 1 85 ? 6.392 24.292 -19.983 1.00 81.84 135 ARG A O 1
ATOM 695 N N . GLU B 1 7 ? 28.517 37.453 1.380 1.00 82.28 57 GLU B N 1
ATOM 696 C CA . GLU B 1 7 ? 28.388 38.901 1.567 1.00 81.69 57 GLU B CA 1
ATOM 697 C C . GLU B 1 7 ? 26.954 39.453 1.360 1.00 82.89 57 GLU B C 1
ATOM 698 O O . GLU B 1 7 ? 26.005 38.663 1.240 1.00 81.51 57 GLU B O 1
ATOM 704 N N . LEU B 1 8 ? 26.801 40.807 1.387 1.00 78.17 58 LEU B N 1
ATOM 705 C CA . LEU B 1 8 ? 25.519 41.516 1.241 1.00 77.10 58 LEU B CA 1
ATOM 706 C C . LEU B 1 8 ? 24.826 41.181 -0.075 1.00 77.75 58 LEU B C 1
ATOM 707 O O . LEU B 1 8 ? 23.657 40.800 -0.050 1.00 77.62 58 LEU B O 1
ATOM 712 N N . SER B 1 9 ? 25.582 41.253 -1.199 1.00 70.74 59 SER B N 1
ATOM 713 C CA . SER B 1 9 ? 25.158 40.963 -2.577 1.00 68.78 59 SER B CA 1
ATOM 714 C C . SER B 1 9 ? 24.566 39.551 -2.765 1.00 65.38 59 SER B C 1
ATOM 715 O O . SER B 1 9 ? 23.664 39.363 -3.591 1.00 64.10 59 SER B O 1
ATOM 718 N N . SER B 1 10 ? 25.078 38.565 -2.020 1.00 57.04 60 SER B N 1
ATOM 719 C CA . SER B 1 10 ? 24.564 37.201 -2.119 1.00 55.06 60 SER B CA 1
ATOM 720 C C . SER B 1 10 ? 23.228 37.055 -1.385 1.00 52.33 60 SER B C 1
ATOM 721 O O . SER B 1 10 ? 22.324 36.422 -1.923 1.00 50.25 60 SER B O 1
ATOM 724 N N . LEU B 1 11 ? 23.085 37.708 -0.209 1.00 45.88 61 LEU B N 1
ATOM 725 C CA . LEU B 1 11 ? 21.834 37.708 0.548 1.00 44.17 61 LEU B CA 1
ATOM 726 C C . LEU B 1 11 ? 20.816 38.624 -0.143 1.00 47.02 61 LEU B C 1
ATOM 727 O O . LEU B 1 11 ? 19.628 38.301 -0.152 1.00 45.20 61 LEU B O 1
ATOM 732 N N . GLU B 1 12 ? 21.292 39.755 -0.733 1.00 43.68 62 GLU B N 1
ATOM 733 C CA . GLU B 1 12 ? 20.451 40.718 -1.453 1.00 43.16 62 GLU B CA 1
ATOM 734 C C . GLU B 1 12 ? 19.760 40.033 -2.631 1.00 44.54 62 GLU B C 1
ATOM 735 O O . GLU B 1 12 ? 18.561 40.214 -2.807 1.00 43.94 62 GLU B O 1
ATOM 741 N N . GLU B 1 13 ? 20.494 39.181 -3.363 1.00 40.21 63 GLU B N 1
ATOM 742 C CA . GLU B 1 13 ? 19.993 38.397 -4.485 1.00 40.12 63 GLU B CA 1
ATOM 743 C C . GLU B 1 13 ? 18.984 37.313 -4.043 1.00 44.35 63 GLU B C 1
ATOM 744 O O . GLU B 1 13 ? 18.064 36.978 -4.804 1.00 45.12 63 GLU B O 1
ATOM 750 N N . LEU B 1 14 ? 19.171 36.741 -2.831 1.00 38.58 64 LEU B N 1
ATOM 751 C CA . LEU B 1 14 ? 18.274 35.704 -2.306 1.00 36.78 64 LEU B CA 1
ATOM 752 C C . LEU B 1 14 ? 16.929 36.300 -1.915 1.00 37.20 64 LEU B C 1
ATOM 753 O O . LEU B 1 14 ? 15.895 35.723 -2.232 1.00 36.12 64 LEU B O 1
ATOM 758 N N . PHE B 1 15 ? 16.971 37.440 -1.220 1.00 32.88 65 PHE B N 1
ATOM 759 C CA . PHE B 1 15 ? 15.834 38.174 -0.676 1.00 32.99 65 PHE B CA 1
ATOM 760 C C . PHE B 1 15 ? 15.233 39.244 -1.604 1.00 38.34 65 PHE B C 1
ATOM 761 O O . PHE B 1 15 ? 14.299 39.938 -1.193 1.00 36.96 65 PHE B O 1
ATOM 769 N N . ARG B 1 16 ? 15.756 39.367 -2.846 1.00 37.54 66 ARG B N 1
ATOM 770 C CA . ARG B 1 16 ? 15.288 40.346 -3.839 1.00 39.11 66 ARG B CA 1
ATOM 771 C C . ARG B 1 16 ? 13.873 39.952 -4.265 1.00 41.20 66 ARG B C 1
ATOM 772 O O . ARG B 1 16 ? 13.666 38.820 -4.684 1.00 40.62 66 ARG B O 1
ATOM 780 N N . HIS B 1 17 ? 12.919 40.887 -4.157 1.00 36.85 67 HIS B N 1
ATOM 781 C CA . HIS B 1 17 ? 11.477 40.716 -4.468 1.00 36.84 67 HIS B CA 1
ATOM 782 C C . HIS B 1 17 ? 10.695 40.044 -3.329 1.00 35.40 67 HIS B C 1
ATOM 783 O O . HIS B 1 17 ? 9.537 39.687 -3.524 1.00 34.21 67 HIS B O 1
ATOM 790 N N . TYR B 1 18 ? 11.314 39.908 -2.134 1.00 28.66 68 TYR B N 1
ATOM 791 C CA . TYR B 1 18 ? 10.683 39.278 -0.970 1.00 26.88 68 TYR B CA 1
ATOM 792 C C . TYR B 1 18 ? 10.398 40.229 0.167 1.00 32.39 68 TYR B C 1
ATOM 793 O O . TYR B 1 18 ? 9.968 39.804 1.243 1.00 32.43 68 TYR B O 1
ATOM 802 N N . GLY B 1 19 ? 10.590 41.520 -0.086 1.00 30.19 69 GLY B N 1
ATOM 803 C CA . GLY B 1 19 ? 10.284 42.560 0.891 1.00 30.47 69 GLY B CA 1
ATOM 804 C C . GLY B 1 19 ? 11.209 42.624 2.093 1.00 34.98 69 GLY B C 1
ATOM 805 O O . GLY B 1 19 ? 10.844 43.204 3.112 1.00 34.88 69 GLY B O 1
ATOM 806 N N . VAL B 1 20 ? 12.423 42.057 1.984 1.00 31.77 70 VAL B N 1
ATOM 807 C CA . VAL B 1 20 ? 13.390 42.109 3.068 1.00 30.60 70 VAL B CA 1
ATOM 808 C C . VAL B 1 20 ? 14.109 43.455 2.949 1.00 34.83 70 VAL B C 1
ATOM 809 O O . VAL B 1 20 ? 14.783 43.700 1.949 1.00 32.84 70 VAL B O 1
ATOM 813 N N . ARG B 1 21 ? 13.925 44.334 3.953 1.00 33.31 71 ARG B N 1
ATOM 814 C CA . ARG B 1 21 ? 14.516 45.689 3.949 1.00 35.68 71 ARG B CA 1
ATOM 815 C C . ARG B 1 21 ? 16.023 45.733 4.222 1.00 46.25 71 ARG B C 1
ATOM 816 O O . ARG B 1 21 ? 16.538 44.877 4.940 1.00 45.98 71 ARG B O 1
ATOM 824 N N . TYR B 1 22 ? 16.717 46.752 3.650 1.00 47.32 72 TYR B N 1
ATOM 825 C CA . TYR B 1 22 ? 18.161 47.014 3.783 1.00 48.23 72 TYR B CA 1
ATOM 826 C C . TYR B 1 22 ? 18.739 46.862 5.202 1.00 51.30 72 TYR B C 1
ATOM 827 O O . TYR B 1 22 ? 19.798 46.266 5.337 1.00 51.64 72 TYR B O 1
ATOM 836 N N . MET B 1 23 ? 18.050 47.339 6.241 1.00 49.11 73 MET B N 1
ATOM 837 C CA . MET B 1 23 ? 18.520 47.187 7.624 1.00 50.90 73 MET B CA 1
ATOM 838 C C . MET B 1 23 ? 18.500 45.731 8.128 1.00 52.84 73 MET B C 1
ATOM 839 O O . MET B 1 23 ? 19.398 45.348 8.879 1.00 52.49 73 MET B O 1
ATOM 844 N N . THR B 1 24 ? 17.476 44.927 7.720 1.00 46.66 74 THR B N 1
ATOM 845 C CA . THR B 1 24 ? 17.344 43.502 8.075 1.00 44.22 74 THR B CA 1
ATOM 846 C C . THR B 1 24 ? 18.499 42.737 7.407 1.00 45.78 74 THR B C 1
ATOM 847 O O . THR B 1 24 ? 19.162 41.925 8.050 1.00 43.95 74 THR B O 1
ATOM 851 N N . LEU B 1 25 ? 18.724 43.023 6.125 1.00 42.99 75 LEU B N 1
ATOM 852 C CA . LEU B 1 25 ? 19.786 42.466 5.294 1.00 45.24 75 LEU B CA 1
ATOM 853 C C . LEU B 1 25 ? 21.152 42.736 5.929 1.00 51.49 75 LEU B C 1
ATOM 854 O O . LEU B 1 25 ? 22.000 41.851 5.935 1.00 51.20 75 LEU B O 1
ATOM 859 N N . THR B 1 26 ? 21.351 43.982 6.434 1.00 48.72 76 THR B N 1
ATOM 860 C CA . THR B 1 26 ? 22.560 44.472 7.083 1.00 48.23 76 THR B CA 1
ATOM 861 C C . THR B 1 26 ? 22.799 43.676 8.350 1.00 49.46 76 THR B C 1
ATOM 862 O O . THR B 1 26 ? 23.878 43.114 8.498 1.00 49.14 76 THR B O 1
ATOM 866 N N . LYS B 1 27 ? 21.784 43.591 9.230 1.00 44.78 77 LYS B N 1
ATOM 867 C CA . LYS B 1 27 ? 21.874 42.845 10.478 1.00 44.55 77 LYS B CA 1
ATOM 868 C C . LYS B 1 27 ? 22.198 41.362 10.237 1.00 49.12 77 LYS B C 1
ATOM 869 O O . LYS B 1 27 ? 23.047 40.826 10.942 1.00 49.03 77 LYS B O 1
AT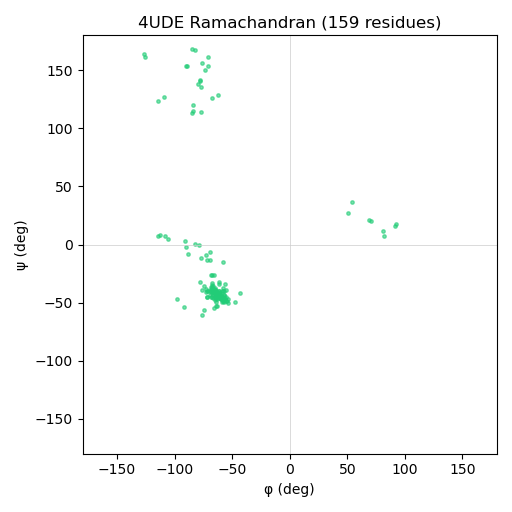OM 875 N N . MET B 1 28 ? 21.598 40.739 9.197 1.00 45.22 78 MET B N 1
ATOM 876 C CA . MET B 1 28 ? 21.826 39.333 8.842 1.00 45.00 78 MET B CA 1
ATOM 877 C C . MET B 1 28 ? 23.262 39.041 8.432 1.00 46.96 78 MET B C 1
ATOM 878 O O . MET B 1 28 ? 23.809 38.030 8.869 1.00 45.40 78 MET B O 1
ATOM 883 N N . VAL B 1 29 ? 23.869 39.938 7.632 1.00 44.05 79 VAL B N 1
ATOM 884 C CA . VAL B 1 29 ? 25.260 39.880 7.173 1.00 45.16 79 VAL B CA 1
ATOM 885 C C . VAL B 1 29 ? 26.208 40.012 8.391 1.00 50.03 79 VAL B C 1
ATOM 886 O O . VAL B 1 29 ? 27.205 39.293 8.463 1.00 50.34 79 VAL B O 1
ATOM 890 N N . GLU B 1 30 ? 25.871 40.906 9.342 1.00 46.62 80 GLU B N 1
ATOM 891 C CA . GLU B 1 30 ? 26.620 41.145 10.584 1.00 46.73 80 GLU B CA 1
ATOM 892 C C . GLU B 1 30 ? 26.580 39.906 11.489 1.00 49.32 80 GLU B C 1
ATOM 893 O O . GLU B 1 30 ? 27.565 39.583 12.149 1.00 48.52 80 GLU B O 1
ATOM 899 N N . MET B 1 31 ? 25.433 39.231 11.522 1.00 44.61 81 MET B N 1
ATOM 900 C CA . MET B 1 31 ? 25.225 38.033 12.317 1.00 43.76 81 MET B CA 1
ATOM 901 C C . MET B 1 31 ? 25.949 36.814 11.749 1.00 44.52 81 MET B C 1
ATOM 902 O O . MET B 1 31 ? 26.005 35.788 12.414 1.00 45.60 81 MET B O 1
ATOM 907 N N . GLY B 1 32 ? 26.493 36.943 10.542 1.00 39.16 82 GLY B N 1
ATOM 908 C CA . GLY B 1 32 ? 27.250 35.897 9.863 1.00 38.80 82 GLY B CA 1
ATOM 909 C C . GLY B 1 32 ? 26.478 34.961 8.951 1.00 42.27 82 GLY B C 1
ATOM 910 O O . GLY B 1 32 ? 27.006 33.908 8.570 1.00 41.88 82 GLY B O 1
ATOM 911 N N . PHE B 1 33 ? 25.234 35.330 8.570 1.00 36.10 83 PHE B N 1
ATOM 912 C CA . PHE B 1 33 ? 24.430 34.463 7.712 1.00 33.47 83 PHE B CA 1
ATOM 913 C C . PHE B 1 33 ? 24.827 34.508 6.249 1.00 37.78 83 PHE B C 1
ATOM 914 O O . PHE B 1 33 ? 25.175 35.570 5.714 1.00 38.87 83 PHE B O 1
ATOM 922 N N . THR B 1 34 ? 24.777 33.328 5.597 1.00 32.98 84 THR B N 1
ATOM 923 C CA . THR B 1 34 ? 25.062 33.154 4.176 1.00 31.83 84 THR B CA 1
ATOM 924 C C . THR B 1 34 ? 23.870 32.435 3.545 1.00 35.32 84 THR B C 1
ATOM 925 O O . THR B 1 34 ? 23.068 31.818 4.262 1.00 35.42 84 THR B O 1
ATOM 929 N N . VAL B 1 35 ? 23.781 32.475 2.206 1.00 32.49 85 VAL B N 1
ATOM 930 C CA . VAL B 1 35 ? 22.739 31.790 1.418 1.00 31.98 85 VAL B CA 1
ATOM 931 C C . VAL B 1 35 ? 22.789 30.284 1.698 1.00 37.05 85 VAL B C 1
ATOM 932 O O . VAL B 1 35 ? 21.756 29.696 2.018 1.00 38.18 85 VAL B O 1
ATOM 936 N N . ASN B 1 36 ? 23.995 29.674 1.613 1.00 32.71 86 ASN B N 1
ATOM 937 C CA . ASN B 1 36 ? 24.208 28.242 1.863 1.00 32.16 86 ASN B CA 1
ATOM 938 C C . ASN B 1 36 ? 23.785 27.781 3.248 1.00 33.19 86 ASN B C 1
ATOM 939 O O . ASN B 1 36 ? 23.223 26.694 3.396 1.00 31.80 86 ASN B O 1
ATOM 944 N N . THR B 1 37 ? 24.008 28.622 4.258 1.00 29.79 87 THR B N 1
ATOM 945 C CA . THR B 1 37 ? 23.570 28.296 5.607 1.00 28.95 87 THR B CA 1
ATOM 946 C C . THR B 1 37 ? 22.046 28.254 5.651 1.00 31.49 87 THR B C 1
ATOM 947 O O . THR B 1 37 ? 21.482 27.252 6.063 1.00 29.96 87 THR B O 1
ATOM 951 N N . LEU B 1 38 ? 21.396 29.348 5.213 1.00 29.92 88 LEU B N 1
ATOM 952 C CA . LEU B 1 38 ? 19.940 29.492 5.188 1.00 30.99 88 LEU B CA 1
ATOM 953 C C . LEU B 1 38 ? 19.222 28.394 4.415 1.00 34.03 88 LEU B C 1
ATOM 954 O O . LEU B 1 38 ? 18.186 27.922 4.891 1.00 34.10 88 LEU B O 1
ATOM 959 N N . VAL B 1 39 ? 19.780 27.935 3.267 1.00 30.82 89 VAL B N 1
ATOM 960 C CA . VAL B 1 39 ? 19.116 26.888 2.466 1.00 30.36 89 VAL B CA 1
ATOM 961 C C . VAL B 1 39 ? 19.167 25.499 3.106 1.00 34.17 89 VAL B C 1
ATOM 962 O O . VAL B 1 39 ? 18.428 24.598 2.710 1.00 32.81 89 VAL B O 1
ATOM 966 N N . ASN B 1 40 ? 20.019 25.335 4.128 1.00 31.16 90 ASN B N 1
ATOM 967 C CA . ASN B 1 40 ? 20.134 24.060 4.818 1.00 30.74 90 ASN B CA 1
ATOM 968 C C . ASN B 1 40 ? 19.530 24.128 6.224 1.00 34.73 90 ASN B C 1
ATOM 969 O O . ASN B 1 40 ? 19.636 23.170 6.989 1.00 34.43 90 ASN B O 1
ATOM 974 N N . MET B 1 41 ? 18.866 25.260 6.553 1.00 29.50 91 MET B N 1
ATOM 975 C CA . MET B 1 41 ? 18.166 25.405 7.833 1.00 27.59 91 MET B CA 1
ATOM 976 C C . MET B 1 41 ? 16.739 24.892 7.660 1.00 34.84 91 MET B C 1
ATOM 977 O O . MET B 1 41 ? 16.210 24.884 6.547 1.00 33.75 91 MET B O 1
ATOM 982 N N . THR B 1 42 ? 16.132 24.429 8.747 1.00 32.42 92 THR B N 1
ATOM 983 C CA . THR B 1 42 ? 14.755 23.977 8.681 1.00 32.45 92 THR B CA 1
ATOM 984 C C . THR B 1 42 ? 13.856 25.204 8.847 1.00 35.03 92 THR B C 1
ATOM 985 O O . THR B 1 42 ? 14.327 26.260 9.270 1.00 34.54 92 THR B O 1
ATOM 989 N N . GLU B 1 43 ? 12.558 25.038 8.579 1.00 33.97 93 GLU B N 1
ATOM 990 C CA . GLU B 1 43 ? 11.511 26.049 8.770 1.00 34.50 93 GLU B CA 1
ATOM 991 C C . GLU B 1 43 ? 11.528 26.536 10.231 1.00 37.75 93 GLU B C 1
ATOM 992 O O . GLU B 1 43 ? 11.518 27.741 10.478 1.00 37.02 93 GLU B O 1
ATOM 998 N N . GLN B 1 44 ? 11.622 25.599 11.198 1.00 34.94 94 GLN B N 1
ATOM 999 C CA . GLN B 1 44 ? 11.683 25.946 12.625 1.00 33.94 94 GLN B CA 1
ATOM 1000 C C . GLN B 1 44 ? 12.905 26.796 12.975 1.00 35.71 94 GLN B C 1
ATOM 1001 O O . GLN B 1 44 ? 12.756 27.773 13.706 1.00 36.00 94 GLN B O 1
ATOM 1007 N N . GLU B 1 45 ? 14.097 26.475 12.411 1.00 31.94 95 GLU B N 1
ATOM 1008 C CA . GLU B 1 45 ? 15.339 27.249 12.647 1.00 31.45 95 GLU B CA 1
ATOM 1009 C C . GLU B 1 45 ? 15.224 28.647 12.085 1.00 36.73 95 GLU B C 1
ATOM 1010 O O . GLU B 1 45 ? 15.741 29.597 12.685 1.00 35.82 95 GLU B O 1
ATOM 1016 N N . LEU B 1 46 ? 14.553 28.776 10.922 1.00 35.75 96 LEU B N 1
ATOM 1017 C CA . LEU B 1 46 ? 14.289 30.085 10.313 1.00 37.34 96 LEU B CA 1
ATOM 1018 C C . LEU B 1 46 ? 13.386 30.916 11.237 1.00 38.45 96 LEU B C 1
ATOM 1019 O O . LEU B 1 46 ? 13.678 32.099 11.468 1.00 36.34 96 LEU B O 1
ATOM 1024 N N . ASP B 1 47 ? 12.345 30.265 11.835 1.00 35.26 97 ASP B N 1
ATOM 1025 C CA . ASP B 1 47 ? 11.446 30.898 12.818 1.00 35.46 97 ASP B CA 1
ATOM 1026 C C . ASP B 1 47 ? 12.218 31.329 14.045 1.00 39.78 97 ASP B C 1
ATOM 1027 O O . ASP B 1 47 ? 12.028 32.460 14.514 1.00 38.62 97 ASP B O 1
ATOM 1032 N N . ASP B 1 48 ? 13.144 30.453 14.544 1.00 37.35 98 ASP B N 1
ATOM 1033 C CA . ASP B 1 48 ? 13.985 30.790 15.711 1.00 37.06 98 ASP B CA 1
ATOM 1034 C C . ASP B 1 48 ? 14.875 32.001 15.443 1.00 42.02 98 ASP B C 1
ATOM 1035 O O . ASP B 1 48 ? 15.024 32.859 16.320 1.00 43.63 98 ASP B O 1
ATOM 1040 N N . VAL B 1 49 ? 15.438 32.089 14.221 1.00 37.68 99 VAL B N 1
ATOM 1041 C CA . VAL B 1 49 ? 16.282 33.209 13.797 1.00 37.67 99 VAL B CA 1
ATOM 1042 C C . VAL B 1 49 ? 15.460 34.493 13.675 1.00 41.03 99 VAL B C 1
ATOM 1043 O O . VAL B 1 49 ? 15.890 35.530 14.179 1.00 41.27 99 VAL B O 1
ATOM 1047 N N . ILE B 1 50 ? 14.267 34.424 13.058 1.00 37.38 100 ILE B N 1
ATOM 1048 C CA . ILE B 1 50 ? 13.384 35.599 12.956 1.00 37.80 100 ILE B CA 1
ATOM 1049 C C . ILE B 1 50 ? 13.116 36.133 14.373 1.00 45.63 100 ILE B C 1
ATOM 1050 O O . ILE B 1 50 ? 13.290 37.328 14.612 1.00 43.59 100 ILE B O 1
ATOM 1055 N N . ARG B 1 51 ? 12.773 35.213 15.316 1.00 46.82 101 ARG B N 1
ATOM 1056 C CA . ARG B 1 51 ? 12.525 35.499 16.733 1.00 47.96 101 ARG B CA 1
ATOM 1057 C C . ARG B 1 51 ? 13.766 36.156 17.384 1.00 53.15 101 ARG B C 1
ATOM 1058 O O . ARG B 1 51 ? 13.615 37.204 18.010 1.00 53.09 101 ARG B O 1
ATOM 1066 N N . THR B 1 52 ? 14.986 35.611 17.129 1.00 50.21 102 THR B N 1
ATOM 1067 C CA . THR B 1 52 ? 16.282 36.134 17.605 1.00 50.71 102 THR B CA 1
ATOM 1068 C C . THR B 1 52 ? 16.524 37.569 17.123 1.00 58.02 102 THR B C 1
ATOM 1069 O O . THR B 1 52 ? 16.919 38.426 17.924 1.00 58.11 102 THR B O 1
ATOM 1073 N N . LEU B 1 53 ? 16.279 37.824 15.817 1.00 56.30 103 LEU B N 1
ATOM 1074 C CA . LEU B 1 53 ? 16.401 39.139 15.173 1.00 56.34 103 LEU B CA 1
ATOM 1075 C C . LEU B 1 53 ? 15.572 40.205 15.905 1.00 57.92 103 LEU B C 1
ATOM 1076 O O . LEU B 1 53 ? 16.092 41.272 16.212 1.00 56.94 103 LEU B O 1
ATOM 1081 N N . VAL B 1 54 ? 14.298 39.893 16.199 1.00 54.85 104 VAL B N 1
ATOM 1082 C CA . VAL B 1 54 ? 13.320 40.778 16.844 1.00 55.53 104 VAL B CA 1
ATOM 1083 C C . VAL B 1 54 ? 13.551 40.932 18.354 1.00 62.84 104 VAL B C 1
ATOM 1084 O O . VAL B 1 54 ? 13.728 42.057 18.830 1.00 63.13 104 VAL B O 1
ATOM 1088 N N . ASP B 1 55 ? 13.481 39.809 19.105 1.00 60.25 105 ASP B N 1
ATOM 1089 C CA . ASP B 1 55 ? 13.607 39.776 20.565 1.00 60.51 105 ASP B CA 1
ATOM 1090 C C . ASP B 1 55 ? 14.954 40.218 21.117 1.00 66.28 105 ASP B C 1
ATOM 1091 O O . ASP B 1 55 ? 14.992 41.039 22.036 1.00 66.58 105 ASP B O 1
ATOM 1096 N N . ILE B 1 56 ? 16.050 39.675 20.572 1.00 63.72 106 ILE B N 1
ATOM 1097 C CA . ILE B 1 56 ? 17.398 39.937 21.066 1.00 63.79 106 ILE B CA 1
ATOM 1098 C C . ILE B 1 56 ? 18.078 41.110 20.370 1.00 68.63 106 ILE B C 1
ATOM 1099 O O . 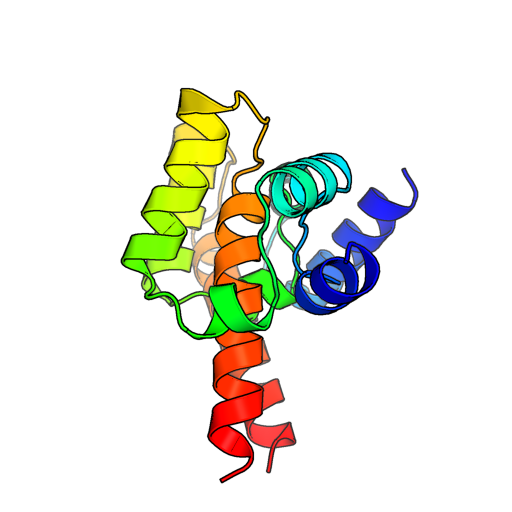ILE B 1 56 ? 18.521 42.037 21.047 1.00 68.84 106 ILE B O 1
ATOM 1104 N N . TYR B 1 57 ? 18.135 41.088 19.030 1.00 65.27 107 TYR B N 1
ATOM 1105 C CA . TYR B 1 57 ? 18.811 42.106 18.224 1.00 65.19 107 TYR B CA 1
ATOM 1106 C C . TYR B 1 57 ? 18.007 43.385 17.942 1.00 67.96 107 TYR B C 1
ATOM 1107 O O . TYR B 1 57 ? 18.516 44.312 17.302 1.00 66.59 107 TYR B O 1
ATOM 1116 N N . ARG B 1 58 ? 16.766 43.439 18.469 1.00 65.18 108 ARG B N 1
ATOM 1117 C CA . ARG B 1 58 ? 15.811 44.550 18.377 1.00 65.43 108 ARG B CA 1
ATOM 1118 C C . ARG B 1 58 ? 15.520 45.149 16.971 1.00 69.26 108 ARG B C 1
ATOM 1119 O O . ARG B 1 58 ? 15.121 46.317 16.865 1.00 69.55 108 ARG B O 1
ATOM 1127 N N . VAL B 1 59 ? 15.679 44.339 15.899 1.00 64.23 109 VAL B N 1
ATOM 1128 C CA . VAL B 1 59 ? 15.388 44.815 14.542 1.00 63.50 109 VAL B CA 1
ATOM 1129 C C . VAL B 1 59 ? 13.890 44.843 14.284 1.00 63.25 109 VAL B C 1
ATOM 1130 O O . VAL B 1 59 ? 13.176 43.909 14.668 1.00 60.64 109 VAL B O 1
ATOM 1134 N N . ASP B 1 60 ? 13.415 45.949 13.675 1.00 59.01 110 ASP B N 1
ATOM 1135 C CA . ASP B 1 60 ? 12.004 46.126 13.344 1.00 57.69 110 ASP B CA 1
ATOM 1136 C C . ASP B 1 60 ? 11.709 45.290 12.100 1.00 56.17 110 ASP B C 1
ATOM 1137 O O . ASP B 1 60 ? 12.319 45.511 11.039 1.00 55.69 110 ASP B O 1
ATOM 1142 N N . LEU B 1 61 ? 10.867 44.257 12.269 1.00 47.13 111 LEU B N 1
ATOM 1143 C CA . LEU B 1 61 ? 10.493 43.404 11.151 1.00 44.42 111 LEU B CA 1
ATOM 1144 C C . LEU B 1 61 ? 9.034 43.570 10.871 1.00 43.49 111 LEU B C 1
ATOM 1145 O O . LEU B 1 61 ? 8.203 43.354 11.759 1.00 42.40 111 LEU B O 1
ATOM 1150 N N . LEU B 1 62 ? 8.715 43.943 9.621 1.00 37.05 112 LEU B N 1
ATOM 1151 C CA . LEU B 1 62 ? 7.331 44.031 9.168 1.00 35.77 112 LEU B CA 1
ATOM 1152 C C . LEU B 1 62 ? 6.824 42.581 9.069 1.00 38.28 112 LEU B C 1
ATOM 1153 O O . LEU B 1 62 ? 7.633 41.669 8.888 1.00 37.83 112 LEU B O 1
ATOM 1158 N N . VAL B 1 63 ? 5.512 42.365 9.200 1.00 35.72 113 VAL B N 1
ATOM 1159 C CA . VAL B 1 63 ? 4.864 41.046 9.073 1.00 36.17 113 VAL B CA 1
ATOM 1160 C C . VAL B 1 63 ? 5.241 40.371 7.736 1.00 37.25 113 VAL B C 1
ATOM 1161 O O . VAL B 1 63 ? 5.677 39.214 7.745 1.00 36.15 113 VAL B O 1
ATOM 1165 N N . GLY B 1 64 ? 5.091 41.114 6.626 1.00 32.12 114 GLY B N 1
ATOM 1166 C CA . GLY B 1 64 ? 5.390 40.650 5.273 1.00 31.39 114 GLY B CA 1
ATOM 1167 C C . GLY B 1 64 ? 6.859 40.368 5.056 1.00 36.19 114 GLY B C 1
ATOM 1168 O O . GLY B 1 64 ? 7.224 39.563 4.196 1.00 37.00 114 GLY B O 1
ATOM 1169 N N . GLU B 1 65 ? 7.713 41.043 5.839 1.00 31.83 115 GLU B N 1
ATOM 1170 C CA . GLU B 1 65 ? 9.166 40.862 5.857 1.00 31.32 115 GLU B CA 1
ATOM 1171 C C . GLU B 1 65 ? 9.473 39.491 6.526 1.00 32.89 115 GLU B C 1
ATOM 1172 O O . GLU B 1 65 ? 10.300 38.741 6.018 1.00 33.06 115 GLU B O 1
ATOM 1178 N N . LYS B 1 66 ? 8.744 39.130 7.606 1.00 28.37 116 LYS B N 1
ATOM 1179 C CA . LYS B 1 66 ? 8.903 37.804 8.253 1.00 28.88 116 LYS B CA 1
ATOM 1180 C C . LYS B 1 66 ? 8.516 36.665 7.296 1.00 31.59 116 LYS B C 1
ATOM 1181 O O . LYS B 1 66 ? 9.282 35.713 7.153 1.00 29.73 116 LYS B O 1
ATOM 1187 N N . TYR B 1 67 ? 7.367 36.812 6.575 1.00 27.71 117 TYR B N 1
ATOM 1188 C CA . TYR B 1 67 ? 6.934 35.832 5.577 1.00 26.83 117 TYR B CA 1
ATOM 1189 C C . TYR B 1 67 ? 7.877 35.834 4.388 1.00 28.63 117 TYR B C 1
ATOM 1190 O O . TYR B 1 67 ? 8.152 34.780 3.812 1.00 27.34 117 TYR B O 1
ATOM 1199 N N . GLY B 1 68 ? 8.394 37.017 4.063 1.00 26.38 118 GLY B N 1
ATOM 1200 C CA . GLY B 1 68 ? 9.340 37.217 2.973 1.00 26.39 118 GLY B CA 1
ATOM 1201 C C . GLY B 1 68 ? 10.620 36.421 3.115 1.00 29.44 118 GLY B C 1
ATOM 1202 O O . GLY B 1 68 ? 11.048 35.770 2.162 1.00 27.69 118 GLY B O 1
ATOM 1203 N N . ILE B 1 69 ? 11.228 36.445 4.312 1.00 27.79 119 ILE B N 1
ATOM 1204 C CA . ILE B 1 69 ? 12.441 35.655 4.595 1.00 26.60 119 ILE B CA 1
ATOM 1205 C C . ILE B 1 69 ? 12.175 34.166 4.333 1.00 27.96 119 ILE B C 1
ATOM 1206 O O . ILE B 1 69 ? 12.936 33.512 3.618 1.00 28.38 119 ILE B O 1
ATOM 1211 N N . LYS B 1 70 ? 11.090 33.654 4.880 1.00 24.15 120 LYS B N 1
ATOM 1212 C CA . LYS B 1 70 ? 10.706 32.243 4.743 1.00 24.93 120 LYS B CA 1
ATOM 1213 C C . LYS B 1 70 ? 10.376 31.865 3.312 1.00 30.92 120 LYS B C 1
ATOM 1214 O O . LYS B 1 70 ? 10.855 30.839 2.837 1.00 30.93 120 LYS B O 1
ATOM 1220 N N . SER B 1 71 ? 9.609 32.729 2.594 1.00 27.88 121 SER B N 1
ATOM 1221 C CA . SER B 1 71 ? 9.250 32.480 1.194 1.00 26.61 121 SER B CA 1
ATOM 1222 C C . SER B 1 71 ? 10.486 32.435 0.288 1.00 29.45 121 SER B C 1
ATOM 1223 O O . SER B 1 71 ? 10.575 31.545 -0.554 1.00 28.15 121 SER B O 1
ATOM 1226 N N . ALA B 1 72 ? 11.445 33.376 0.486 1.00 26.72 122 ALA B N 1
ATOM 1227 C CA . ALA B 1 72 ? 12.699 33.473 -0.278 1.00 26.55 122 ALA B CA 1
ATOM 1228 C C . ALA B 1 72 ? 13.503 32.186 -0.138 1.00 31.33 122 ALA B C 1
ATOM 1229 O O . ALA B 1 72 ? 13.977 31.643 -1.138 1.00 31.87 122 ALA B O 1
ATOM 1231 N N . VAL B 1 73 ? 13.608 31.674 1.099 1.00 29.08 123 VAL B N 1
ATOM 1232 C CA . VAL B 1 73 ? 14.324 30.434 1.401 1.00 28.78 123 VAL B CA 1
ATOM 1233 C C . VAL B 1 73 ? 13.610 29.242 0.764 1.00 33.37 123 VAL B C 1
ATOM 1234 O O . VAL B 1 73 ? 14.274 28.410 0.148 1.00 32.04 123 VAL B O 1
ATOM 1238 N N . ARG B 1 74 ? 12.262 29.217 0.814 1.00 31.55 124 ARG B N 1
ATOM 1239 C CA . ARG B 1 74 ? 11.483 28.163 0.148 1.00 31.94 124 ARG B CA 1
ATOM 1240 C C . ARG B 1 74 ? 11.690 28.142 -1.364 1.00 36.96 124 ARG B C 1
ATOM 1241 O O . ARG B 1 74 ? 11.815 27.064 -1.942 1.00 36.37 124 ARG B O 1
ATOM 1249 N N . ALA B 1 75 ? 11.718 29.326 -2.002 1.00 35.52 125 ALA B N 1
ATOM 1250 C CA . ALA B 1 75 ? 11.910 29.459 -3.447 1.00 36.24 125 ALA B CA 1
ATOM 1251 C C . ALA B 1 75 ? 13.314 28.989 -3.876 1.00 43.00 125 ALA B C 1
ATOM 1252 O O . ALA B 1 75 ? 13.426 28.344 -4.911 1.00 43.83 125 ALA B O 1
ATOM 1254 N N . GLU B 1 76 ? 14.377 29.304 -3.092 1.00 39.94 126 GLU B N 1
ATOM 1255 C CA . GLU B 1 76 ? 15.728 28.855 -3.430 1.00 39.54 126 GLU B CA 1
ATOM 1256 C C . GLU B 1 76 ? 15.891 27.356 -3.216 1.00 44.61 126 GLU B C 1
ATOM 1257 O O . GLU B 1 76 ? 16.488 26.687 -4.064 1.00 46.15 126 GLU B O 1
ATOM 1263 N N . LYS B 1 77 ? 15.319 26.819 -2.128 1.00 40.30 127 LYS B N 1
ATOM 1264 C CA . LYS B 1 77 ? 15.346 25.381 -1.861 1.00 40.89 127 LYS B CA 1
ATOM 1265 C C . LYS B 1 77 ? 14.696 24.658 -3.050 1.00 49.99 127 LYS B C 1
ATOM 1266 O O . LYS B 1 77 ? 15.330 23.784 -3.629 1.00 50.67 127 LYS B O 1
ATOM 1272 N N . ARG B 1 78 ? 13.497 25.112 -3.488 1.00 48.99 128 ARG B N 1
ATOM 1273 C CA . ARG B 1 78 ? 12.771 24.535 -4.619 1.00 49.28 128 ARG B CA 1
ATOM 1274 C C . ARG B 1 78 ? 13.543 24.649 -5.936 1.00 54.43 128 ARG B C 1
ATOM 1275 O O . ARG B 1 78 ? 13.617 23.664 -6.653 1.00 55.44 128 ARG B O 1
ATOM 1283 N N . ARG B 1 79 ? 14.151 25.803 -6.227 1.00 51.67 129 ARG B N 1
ATOM 1284 C CA . ARG B 1 79 ? 14.949 26.022 -7.434 1.00 53.55 129 ARG B CA 1
ATOM 1285 C C . ARG B 1 79 ? 16.139 25.039 -7.488 1.00 65.57 129 ARG B C 1
ATOM 1286 O O . ARG B 1 79 ? 16.396 24.445 -8.542 1.00 66.72 129 ARG B O 1
ATOM 1294 N N . LEU B 1 80 ? 16.828 24.847 -6.342 1.00 64.92 130 LEU B N 1
ATOM 1295 C CA . LEU B 1 80 ? 17.963 23.937 -6.223 1.00 66.15 130 LEU B CA 1
ATOM 1296 C C . LEU B 1 80 ? 17.540 22.463 -6.253 1.00 74.75 130 LEU B C 1
ATOM 1297 O O . LEU B 1 80 ? 18.242 21.659 -6.866 1.00 74.92 130 LEU B O 1
ATOM 1302 N N . ASP B 1 81 ? 16.395 22.111 -5.619 1.00 74.52 131 ASP B N 1
ATOM 1303 C CA . ASP B 1 81 ? 15.856 20.740 -5.601 1.00 76.06 131 ASP B CA 1
ATOM 1304 C C . ASP B 1 81 ? 15.461 20.290 -7.021 1.00 83.53 131 ASP B C 1
ATOM 1305 O O . ASP B 1 81 ? 15.791 19.170 -7.423 1.00 83.74 131 ASP B O 1
ATOM 1310 N N . GLU B 1 82 ? 14.781 21.181 -7.779 1.00 81.77 132 GLU B N 1
ATOM 1311 C CA . GLU B 1 82 ? 14.308 20.950 -9.150 1.00 82.50 132 GLU B CA 1
ATOM 1312 C C . GLU B 1 82 ? 15.416 20.851 -10.213 1.00 88.30 132 GLU B C 1
ATOM 1313 O O . GLU B 1 82 ? 15.122 20.489 -11.358 1.00 88.33 132 GLU B O 1
ATOM 1319 N N . LEU B 1 83 ? 16.690 21.122 -9.828 1.00 85.50 133 LEU B N 1
ATOM 1320 C CA . LEU B 1 83 ? 17.854 20.988 -10.715 1.00 85.53 133 LEU B CA 1
ATOM 1321 C C . LEU B 1 83 ? 18.302 19.506 -10.859 1.00 90.91 133 LEU B C 1
ATOM 1322 O O . LEU B 1 83 ? 19.254 19.219 -11.594 1.00 90.51 133 LEU B O 1
ATOM 1327 N N . GLU B 1 84 ? 17.597 18.577 -10.163 1.00 87.95 134 GLU B N 1
ATOM 1328 C CA . GLU B 1 84 ? 17.839 17.131 -10.172 1.00 112.58 134 GLU B CA 1
ATOM 1329 C C . GLU B 1 84 ? 16.536 16.369 -10.452 1.00 134.73 134 GLU B C 1
ATOM 1330 O O . GLU B 1 84 ? 15.607 16.389 -9.641 1.00 93.04 134 GLU B O 1
#

InterPro domains:
  IPR002910 Floricaula/leafy protein [PTHR36079] (1-399)
  IPR035079 Floricaula/Leafy protein, SAM domain [PF01698] (55-131)
  IPR035209 Floricaula/leafy, DNA-binding C-terminal domain [PF17538] (236-399)
  IPR038276 Floricaula/leafy, C-terminal domain superfamily [G3DSA:1.10.4180.10] (231-401)

B-factor: mean 46.76, std 19.82, range [21.01, 138.51]

Solvent-accessible surface area: 9867 Å² total; per-residue (Å²): 83,44,149,52,160,130,49,33,60,46,0,54,115,20,4,120,173,70,52,18,98,139,157,2,10,52,47,1,27,103,5,10,1,10,33,51,0,1,21,16,3,68,70,105,29,4,48,43,4,16,121,25,0,55,97,120,73,207,18,111,20,95,114,49,2,81,157,6,4,31,45,2,0,114,21,30,54,136,126,56,78,103,129,117,226,166,59,77,55,1,57,115,17,5,116,125,19,24,18,94,140,125,2,10,28,50,1,51,120,48,56,40,65,27,112,64,0,20,119,23,78,69,119,80,3,56,75,24,10,108,47,0,43,88,125,106,215,20,107,19,51,35,0,0,58,48,0,2,29,0,1,1,44,17,30,53,98,137,68,98,112,133,183

Organism: Ginkgo biloba (NCBI:txid3311)